Protein AF-A0A818NAP5-F1 (afdb_monomer_lite)

Radius of gyration: 14.8 Å; chains: 1; bounding box: 35×30×41 Å

Secondary structure (DSSP, 8-state):
--GGGG--TTS--PBTTB--HHHHHHHHHHHHHHHHH---HHHHHHHHHHHHHHHHHHHTTB-TTS-B--TT-SSS-SSTTSSPBPTTSSBPPP-HHHHHHHHHHHHHHHT-HHHHHHHHHHHHHHHTT-

Sequence (130 aa):
QNGLSLQEPSGFNPEKGGYDSSYNAYGLYQACNYLVVCPDSSLQQQLTNMLSKSFVWQLTRMNSDGSANLTGNTRVTAIPGTGEVARSGYDKNYDYKATIYAFELGSVLLQSETLHNEARLVASYVGYIH

pLDDT: mean 86.51, std 12.49, range [41.28, 98.38]

Foldseek 3Di:
DDQLVQQDPQLQRDDPPFDALLVLLLVLLVLLVCLVVPPDPVVNVSSLVSSVSSVVNSVVQADPQLDGNQVGHQAAHPDWPRHNADPVRGGDHRDLVSNLSSLVSNCVSNVNPPSVVSSVSNVVNVVVVD

Structure (mmCIF, N/CA/C/O backbone):
data_AF-A0A818NAP5-F1
#
_entry.id   AF-A0A818NAP5-F1
#
loop_
_atom_site.group_PDB
_atom_site.id
_atom_site.type_symbol
_atom_site.label_atom_id
_atom_site.label_alt_id
_atom_site.label_comp_id
_atom_site.label_asym_id
_atom_site.label_entity_id
_atom_site.label_seq_id
_atom_site.pdbx_PDB_ins_code
_atom_site.Cartn_x
_atom_site.Cartn_y
_atom_site.Cartn_z
_atom_site.occupancy
_atom_site.B_iso_or_equiv
_atom_site.auth_seq_id
_atom_site.auth_comp_id
_atom_site.auth_asym_id
_atom_site.auth_atom_id
_atom_site.pdbx_PDB_model_num
ATOM 1 N N . GLN A 1 1 ? 11.181 -1.041 20.284 1.00 47.47 1 GLN A N 1
ATOM 2 C CA . GLN A 1 1 ? 10.762 0.230 19.654 1.00 47.47 1 GLN A CA 1
ATOM 3 C C . GLN A 1 1 ? 9.412 -0.009 18.995 1.00 47.47 1 GLN A C 1
ATOM 5 O O . GLN A 1 1 ? 9.240 -1.073 18.415 1.00 47.47 1 GLN A O 1
ATOM 10 N N . ASN A 1 2 ? 8.452 0.905 19.153 1.00 62.41 2 ASN A N 1
ATOM 11 C CA . ASN A 1 2 ? 7.124 0.777 18.550 1.00 62.41 2 ASN A CA 1
ATOM 12 C C . ASN A 1 2 ? 7.231 1.092 17.048 1.00 62.41 2 ASN A C 1
ATOM 14 O O . ASN A 1 2 ? 7.631 2.194 16.691 1.00 62.41 2 ASN A O 1
ATOM 18 N N . GLY A 1 3 ? 6.910 0.141 16.167 1.00 62.12 3 GLY A N 1
ATOM 19 C CA . GLY A 1 3 ? 6.968 0.363 14.715 1.00 62.12 3 GLY A CA 1
ATOM 20 C C . GLY A 1 3 ? 6.042 1.491 14.245 1.00 62.12 3 GLY A C 1
ATOM 21 O O . GLY A 1 3 ? 6.374 2.204 13.306 1.00 62.12 3 GLY A O 1
ATOM 22 N N . LEU A 1 4 ? 4.935 1.728 14.961 1.00 68.75 4 LEU A N 1
ATOM 23 C CA . LEU A 1 4 ? 3.971 2.788 14.650 1.00 68.75 4 LEU A CA 1
ATOM 24 C C . LEU A 1 4 ? 4.538 4.195 14.864 1.00 68.75 4 LEU A C 1
ATOM 26 O O . LEU A 1 4 ? 4.150 5.125 14.165 1.00 68.75 4 LEU A O 1
ATOM 30 N N . SER A 1 5 ? 5.471 4.366 15.806 1.00 72.69 5 SER A N 1
ATOM 31 C CA . SER A 1 5 ? 6.085 5.675 16.065 1.00 72.69 5 SER A CA 1
ATOM 32 C C . SER A 1 5 ? 7.150 6.056 15.035 1.00 72.69 5 SER A C 1
ATOM 34 O O . SER A 1 5 ? 7.743 7.122 15.156 1.00 72.69 5 SER A O 1
ATOM 36 N N . LEU A 1 6 ? 7.436 5.176 14.071 1.00 77.81 6 LEU A N 1
ATOM 3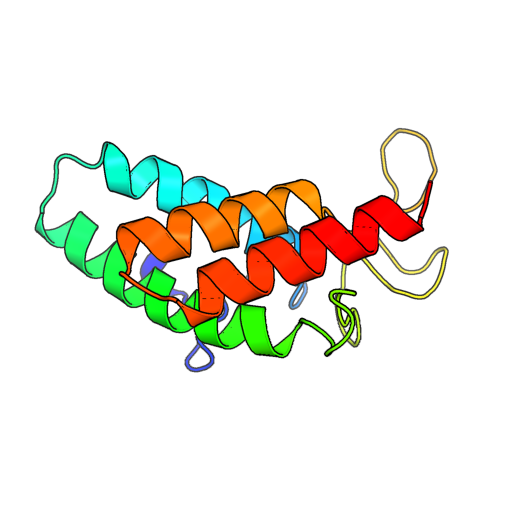7 C CA . LEU A 1 6 ? 8.438 5.394 13.031 1.00 77.81 6 LEU A CA 1
ATOM 38 C C . LEU A 1 6 ? 7.819 5.799 11.686 1.00 77.81 6 LEU A C 1
ATOM 40 O O . LEU A 1 6 ? 8.579 6.077 10.767 1.00 77.81 6 LEU A O 1
ATOM 44 N N . GLN A 1 7 ? 6.485 5.853 11.558 1.00 80.31 7 GLN A N 1
ATOM 45 C CA . GLN A 1 7 ? 5.830 6.298 10.324 1.00 80.31 7 GLN A CA 1
ATOM 46 C C . GLN A 1 7 ? 6.238 7.739 9.988 1.00 80.31 7 GLN A C 1
ATOM 48 O O . GLN A 1 7 ? 6.151 8.640 10.826 1.00 80.31 7 GLN A O 1
ATOM 53 N N . GLU A 1 8 ? 6.657 7.963 8.746 1.00 80.25 8 GLU A N 1
ATOM 54 C CA . GLU A 1 8 ? 7.018 9.291 8.265 1.00 80.25 8 GLU A CA 1
ATOM 55 C C . GLU A 1 8 ? 5.780 10.189 8.093 1.00 80.25 8 GLU A C 1
ATOM 57 O O . GLU A 1 8 ? 4.667 9.693 7.890 1.00 80.25 8 GLU A O 1
ATOM 62 N N . PRO A 1 9 ? 5.941 11.529 8.089 1.00 77.06 9 PRO A N 1
ATOM 63 C CA . PRO A 1 9 ? 4.833 12.455 7.836 1.00 77.06 9 PRO A CA 1
ATOM 64 C C . PRO A 1 9 ? 4.103 12.211 6.508 1.00 77.06 9 PRO A C 1
ATOM 66 O O . PRO A 1 9 ? 2.922 12.526 6.389 1.00 77.06 9 PRO A O 1
ATOM 69 N N . SER A 1 10 ? 4.799 11.631 5.526 1.00 72.88 10 SER A N 1
ATOM 70 C CA . SER A 1 10 ? 4.258 11.232 4.224 1.00 72.88 10 SER A CA 1
ATOM 71 C C . SER A 1 10 ? 3.265 10.065 4.304 1.00 72.88 10 SER A C 1
ATOM 73 O O . SER A 1 10 ? 2.561 9.813 3.333 1.00 72.88 10 SER A O 1
ATOM 75 N N . GLY A 1 11 ? 3.211 9.351 5.434 1.00 71.56 11 GLY A N 1
ATOM 76 C CA . GLY A 1 11 ? 2.453 8.114 5.610 1.00 71.56 11 GLY A CA 1
ATOM 77 C C . GLY A 1 11 ? 3.257 6.850 5.305 1.00 71.56 11 GLY A C 1
ATOM 78 O O . GLY A 1 11 ? 2.806 5.760 5.641 1.00 71.56 11 GLY A O 1
ATOM 79 N N . PHE A 1 12 ? 4.453 6.973 4.727 1.00 76.12 12 PHE A N 1
ATOM 80 C CA . PHE A 1 12 ? 5.341 5.839 4.487 1.00 76.12 12 PHE A CA 1
ATOM 81 C C . PHE A 1 12 ? 5.833 5.222 5.806 1.00 76.12 12 PHE A C 1
ATOM 83 O O . PHE A 1 12 ? 6.211 5.941 6.733 1.00 76.12 12 PHE A O 1
ATOM 90 N N . ASN A 1 13 ? 5.847 3.889 5.884 1.00 75.44 13 ASN A N 1
ATOM 91 C CA . ASN A 1 13 ? 6.454 3.164 6.998 1.00 75.44 13 ASN A CA 1
ATOM 92 C C . ASN A 1 13 ? 7.894 2.789 6.618 1.00 75.44 13 ASN A C 1
ATOM 94 O O . ASN A 1 13 ? 8.082 1.892 5.794 1.00 75.44 13 ASN A O 1
ATOM 98 N N . PRO A 1 14 ? 8.913 3.457 7.183 1.00 64.69 14 PRO A N 1
ATOM 99 C CA . PRO A 1 14 ? 10.281 3.297 6.728 1.00 64.69 14 PRO A CA 1
ATOM 100 C C . PRO A 1 14 ? 10.829 1.894 6.979 1.00 64.69 14 PRO A C 1
ATOM 102 O O . PRO A 1 14 ? 10.843 1.393 8.104 1.00 64.69 14 PRO A O 1
ATOM 105 N N . GLU A 1 15 ? 11.372 1.296 5.919 1.00 59.38 15 GLU A N 1
ATOM 106 C CA . GLU A 1 15 ? 12.275 0.155 6.003 1.00 59.38 15 GLU A CA 1
ATOM 107 C C . GLU A 1 15 ? 13.732 0.617 5.845 1.00 59.38 15 GLU A C 1
ATOM 109 O O . GLU A 1 15 ? 14.040 1.636 5.228 1.00 59.38 15 GLU A O 1
ATOM 114 N N . LYS A 1 16 ? 14.675 -0.131 6.431 1.00 58.03 16 LYS A N 1
ATOM 115 C CA . LYS A 1 16 ? 16.108 0.180 6.321 1.00 58.03 16 LYS A CA 1
ATOM 116 C C . LYS A 1 16 ? 16.536 0.242 4.849 1.00 58.03 16 LYS A C 1
ATOM 118 O O . LYS A 1 16 ? 16.402 -0.755 4.138 1.00 58.03 16 LYS A O 1
ATOM 123 N N . GLY A 1 17 ? 17.152 1.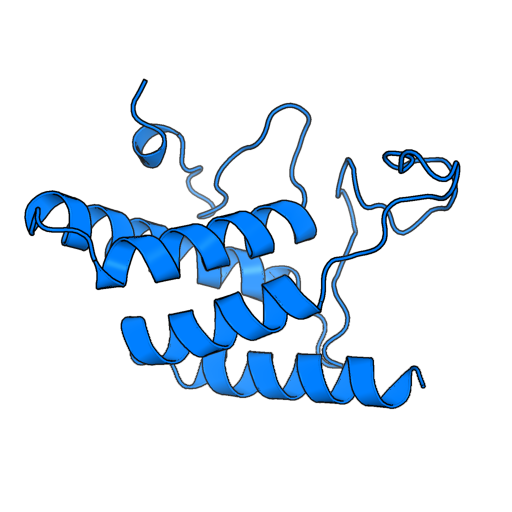356 4.451 1.00 58.75 17 GLY A N 1
ATOM 124 C CA . GLY A 1 17 ? 17.821 1.493 3.153 1.00 58.75 17 GLY A CA 1
ATOM 125 C C . GLY A 1 17 ? 17.037 2.237 2.069 1.00 58.75 17 GLY A C 1
ATOM 126 O O . GLY A 1 17 ? 17.409 2.121 0.909 1.00 58.75 17 GLY A O 1
ATOM 127 N N . GLY A 1 18 ? 15.992 2.993 2.419 1.00 63.97 18 GLY A N 1
ATOM 128 C CA . GLY A 1 18 ? 15.208 3.814 1.486 1.00 63.97 18 GLY A CA 1
ATOM 129 C C . GLY A 1 18 ? 13.763 3.339 1.367 1.00 63.97 18 GLY A C 1
ATOM 130 O O . GLY A 1 18 ? 13.355 2.413 2.067 1.00 63.97 18 GLY A O 1
ATOM 131 N N . TYR A 1 19 ? 12.974 3.995 0.516 1.00 70.75 19 TYR A N 1
ATOM 132 C CA . TYR A 1 19 ? 11.593 3.580 0.301 1.00 70.75 19 TYR A CA 1
ATOM 133 C C . TYR A 1 19 ? 11.509 2.447 -0.717 1.00 70.75 19 TYR A C 1
ATOM 135 O O . TYR A 1 19 ? 12.300 2.382 -1.653 1.00 70.75 19 TYR A O 1
ATOM 143 N N . ASP A 1 20 ? 10.547 1.548 -0.528 1.00 82.44 20 ASP A N 1
ATOM 144 C CA . ASP A 1 20 ? 10.229 0.505 -1.494 1.00 82.44 20 ASP A CA 1
ATOM 145 C C . ASP A 1 20 ? 8.724 0.232 -1.472 1.00 82.44 20 ASP A C 1
ATOM 147 O O . ASP A 1 20 ? 8.169 -0.272 -0.492 1.00 82.44 20 ASP A O 1
ATOM 151 N N . SER A 1 21 ? 8.047 0.611 -2.555 1.00 85.88 21 SER A N 1
ATOM 152 C CA . SER A 1 21 ? 6.593 0.491 -2.661 1.00 85.88 21 SER A CA 1
ATOM 153 C C . SER A 1 21 ? 6.101 -0.960 -2.707 1.00 85.88 21 SER A C 1
ATOM 155 O O . SER A 1 21 ? 4.927 -1.193 -2.418 1.00 85.88 21 SER A O 1
ATOM 157 N N . SER A 1 22 ? 6.958 -1.934 -3.041 1.00 87.62 22 SER A N 1
ATOM 158 C CA . SER A 1 22 ? 6.602 -3.358 -3.028 1.00 87.62 22 SER A CA 1
ATOM 159 C C . SER A 1 22 ? 6.602 -3.897 -1.602 1.00 87.62 22 SER A C 1
ATOM 161 O O . SER A 1 22 ? 5.658 -4.564 -1.182 1.00 87.62 22 SER A O 1
ATOM 163 N N . TYR A 1 23 ? 7.647 -3.585 -0.834 1.00 86.69 23 TYR A N 1
ATOM 164 C CA . TYR A 1 23 ? 7.723 -3.984 0.572 1.00 86.69 23 TYR A CA 1
ATOM 165 C C . TYR A 1 23 ? 6.677 -3.263 1.421 1.00 86.69 23 TYR A C 1
ATOM 167 O O . TYR A 1 23 ? 6.050 -3.891 2.273 1.00 86.69 23 TYR A O 1
ATOM 175 N N . ASN A 1 24 ? 6.413 -1.980 1.145 1.00 89.94 24 ASN A N 1
ATOM 176 C CA . ASN A 1 24 ? 5.338 -1.261 1.822 1.00 89.94 24 ASN A CA 1
ATOM 177 C 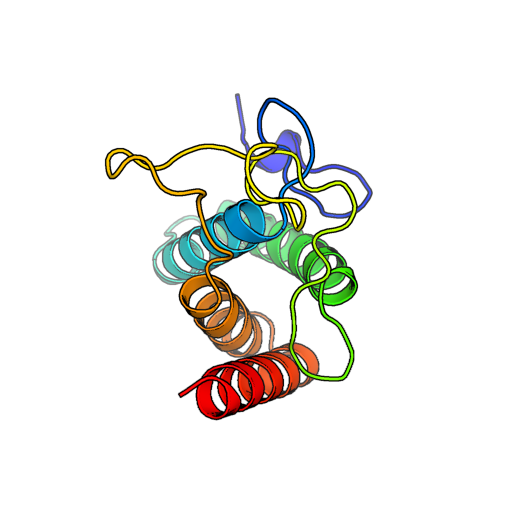C . ASN A 1 24 ? 3.978 -1.929 1.574 1.00 89.94 24 ASN A C 1
ATOM 179 O O . ASN A 1 24 ? 3.259 -2.185 2.532 1.00 89.94 24 ASN A O 1
ATOM 183 N N . ALA A 1 25 ? 3.648 -2.290 0.327 1.00 91.88 25 ALA A N 1
ATOM 184 C CA . ALA A 1 25 ? 2.411 -3.009 0.019 1.00 91.88 25 ALA A CA 1
ATOM 185 C C . ALA A 1 25 ? 2.291 -4.331 0.795 1.00 91.88 25 ALA A C 1
ATOM 187 O O . ALA A 1 25 ? 1.248 -4.612 1.386 1.00 91.88 25 ALA A O 1
ATOM 188 N N . TYR A 1 26 ? 3.376 -5.107 0.873 1.00 92.00 26 TYR A N 1
ATOM 189 C CA . TYR A 1 26 ? 3.415 -6.320 1.690 1.00 92.00 26 TYR A CA 1
ATOM 190 C C . TYR A 1 26 ? 3.198 -6.027 3.184 1.00 92.00 26 TYR A C 1
ATOM 192 O O . TYR A 1 26 ? 2.394 -6.690 3.841 1.00 92.00 26 TYR A O 1
ATOM 200 N N . GLY A 1 27 ? 3.856 -5.000 3.727 1.00 91.94 27 GLY A N 1
ATOM 201 C CA . GLY A 1 27 ? 3.659 -4.553 5.106 1.00 91.94 27 GLY A CA 1
ATOM 202 C C . GLY A 1 27 ? 2.215 -4.132 5.394 1.00 91.94 27 GLY A C 1
ATOM 203 O O . GLY A 1 27 ? 1.664 -4.505 6.430 1.00 91.94 27 GLY A O 1
ATOM 204 N N . LEU A 1 28 ? 1.574 -3.425 4.459 1.00 95.00 28 LEU A N 1
ATOM 205 C CA . LEU A 1 28 ? 0.168 -3.029 4.559 1.00 95.00 28 LEU A CA 1
ATOM 206 C C . LEU A 1 28 ? -0.769 -4.229 4.535 1.00 95.00 28 LEU A C 1
ATOM 208 O O . LEU A 1 28 ? -1.655 -4.314 5.382 1.00 95.00 28 LEU A O 1
ATOM 212 N N . TYR A 1 29 ? -0.534 -5.190 3.643 1.00 96.56 29 TYR A N 1
ATOM 213 C CA . TYR A 1 29 ? -1.284 -6.442 3.625 1.00 96.56 29 TYR A CA 1
ATOM 214 C C . TYR A 1 29 ? -1.213 -7.162 4.983 1.00 96.56 29 TYR A C 1
ATOM 216 O O . TYR A 1 29 ? -2.241 -7.554 5.544 1.00 96.56 29 TYR A O 1
ATOM 224 N N . GLN A 1 30 ? -0.021 -7.279 5.571 1.00 95.38 30 GLN A N 1
ATOM 225 C CA . GLN A 1 30 ? 0.149 -7.904 6.886 1.00 95.38 30 GLN A CA 1
ATOM 226 C C . GLN A 1 30 ? -0.523 -7.096 8.010 1.00 95.38 30 GLN A C 1
ATOM 228 O O . GLN A 1 30 ? -1.159 -7.678 8.890 1.00 95.38 30 GLN A O 1
ATOM 233 N N . ALA A 1 31 ? -0.428 -5.764 7.976 1.00 94.19 31 ALA A N 1
ATOM 234 C CA . ALA A 1 31 ? -1.061 -4.889 8.959 1.00 94.19 31 ALA A CA 1
ATOM 235 C C . ALA A 1 31 ? -2.598 -4.942 8.892 1.00 94.19 31 ALA A C 1
ATOM 237 O O . ALA A 1 31 ? -3.243 -4.994 9.939 1.00 94.19 31 ALA A O 1
ATOM 238 N N . CYS A 1 32 ? -3.185 -5.004 7.692 1.00 96.75 32 CYS A N 1
ATOM 239 C CA . CYS A 1 32 ? -4.620 -5.221 7.501 1.00 96.75 32 CYS A CA 1
ATOM 240 C C . CYS A 1 32 ? -5.080 -6.550 8.111 1.00 96.75 32 CYS A C 1
ATOM 242 O O . CYS A 1 32 ? -6.054 -6.572 8.860 1.00 96.75 32 CYS A O 1
ATOM 244 N N . ASN A 1 33 ? -4.357 -7.646 7.857 1.00 96.25 33 ASN A N 1
ATOM 245 C CA . ASN A 1 33 ? -4.671 -8.942 8.468 1.00 96.25 33 ASN A CA 1
ATOM 246 C C . ASN A 1 33 ? -4.590 -8.894 9.998 1.00 96.25 33 ASN A C 1
ATOM 248 O O . ASN A 1 33 ? -5.452 -9.442 10.683 1.00 96.25 33 ASN A O 1
ATOM 252 N N . TYR A 1 34 ? -3.573 -8.224 10.544 1.00 95.69 34 TYR A N 1
ATOM 253 C CA . TYR A 1 34 ? -3.438 -8.090 11.990 1.00 95.69 34 TYR A CA 1
ATOM 254 C C . TYR A 1 34 ? -4.566 -7.253 12.603 1.00 95.69 34 TYR A C 1
ATOM 256 O O . TYR A 1 34 ? -5.072 -7.614 13.663 1.00 95.69 34 TYR A O 1
ATOM 264 N N . LEU A 1 35 ? -5.004 -6.180 11.934 1.00 95.31 35 LEU A N 1
ATOM 265 C CA . LEU A 1 35 ? -6.093 -5.327 12.416 1.00 95.31 35 LEU A CA 1
ATOM 266 C C . LEU A 1 35 ? -7.383 -6.125 12.667 1.00 95.31 35 LEU A C 1
ATOM 268 O O . LEU A 1 35 ? -8.031 -5.905 13.686 1.00 95.31 35 LEU A O 1
ATOM 272 N N . VAL A 1 36 ? -7.706 -7.092 11.800 1.00 94.81 36 VAL A N 1
ATOM 273 C CA . VAL A 1 36 ? -8.900 -7.954 11.922 1.00 94.81 36 VAL A CA 1
ATOM 274 C C . VAL A 1 36 ? -8.915 -8.761 13.224 1.00 94.81 36 VAL A C 1
ATOM 276 O O . VAL A 1 36 ? -9.980 -9.006 13.786 1.00 94.81 36 VAL A O 1
ATOM 279 N N . VAL A 1 37 ? -7.747 -9.184 13.710 1.00 95.62 37 VAL A N 1
ATOM 280 C CA . VAL A 1 37 ? -7.617 -10.074 14.878 1.00 95.62 37 VAL A CA 1
ATOM 281 C C . VAL A 1 37 ? -7.059 -9.372 16.117 1.00 95.62 37 VAL A C 1
ATOM 283 O O . VAL A 1 37 ? -6.859 -10.010 17.150 1.00 95.62 37 VAL A O 1
ATOM 286 N N . CYS A 1 38 ? -6.774 -8.071 16.031 1.00 93.31 38 CYS A N 1
ATOM 287 C CA . CYS A 1 38 ? -6.147 -7.316 17.109 1.00 93.31 38 CYS A CA 1
ATOM 288 C C . CYS A 1 38 ? -7.121 -7.172 18.295 1.00 93.31 38 CYS A C 1
ATOM 290 O O . CYS A 1 38 ? -8.190 -6.597 18.114 1.00 93.31 38 CYS A O 1
ATOM 292 N N . PRO A 1 39 ? -6.789 -7.650 19.509 1.00 93.44 39 PRO A N 1
ATOM 293 C CA . PRO A 1 39 ? -7.721 -7.624 20.642 1.00 93.44 39 PRO A CA 1
ATOM 294 C C . PRO A 1 39 ? -7.748 -6.281 21.393 1.00 93.44 39 PRO A C 1
ATOM 296 O O . PRO A 1 39 ? -8.623 -6.062 22.227 1.00 93.44 39 PRO A O 1
ATOM 299 N N . ASP A 1 40 ? -6.783 -5.395 21.135 1.00 95.25 40 ASP A N 1
ATOM 300 C CA . ASP A 1 40 ? -6.628 -4.109 21.819 1.00 95.25 40 ASP A CA 1
ATOM 301 C C . ASP A 1 40 ? -7.228 -2.982 20.966 1.00 95.25 40 ASP A C 1
ATOM 303 O O . ASP A 1 40 ? -6.703 -2.646 19.904 1.00 95.25 40 ASP A O 1
ATOM 307 N N . SER A 1 41 ? -8.316 -2.373 21.442 1.00 93.06 41 SER A N 1
ATOM 308 C CA . SER A 1 41 ? -9.034 -1.311 20.725 1.00 93.06 41 SER A CA 1
ATOM 309 C C . SER A 1 41 ? -8.217 -0.025 20.545 1.00 93.06 41 SER A C 1
ATOM 311 O O . SER A 1 41 ? -8.358 0.659 19.530 1.00 93.06 41 SER A O 1
ATOM 313 N N . SER A 1 42 ? -7.319 0.298 21.480 1.00 93.06 42 SER A N 1
ATOM 314 C CA . SER A 1 42 ? -6.401 1.433 21.337 1.00 93.06 42 SER A CA 1
ATOM 315 C C . SER A 1 42 ? -5.395 1.164 20.223 1.00 93.06 42 SER A C 1
ATOM 317 O O . SER A 1 42 ? -5.129 2.033 19.386 1.00 93.06 42 SER A O 1
ATOM 319 N N . LEU A 1 43 ? -4.866 -0.060 20.166 1.00 91.69 43 LEU A N 1
ATOM 320 C CA . LEU A 1 43 ? -3.958 -0.469 19.102 1.00 91.69 43 LEU A CA 1
ATOM 321 C C . LEU A 1 43 ? -4.671 -0.554 17.744 1.00 91.69 43 LEU A C 1
ATOM 323 O O . LEU A 1 43 ? -4.100 -0.118 16.746 1.00 91.69 43 LEU A O 1
ATOM 327 N N . GLN A 1 44 ? -5.922 -1.025 17.695 1.00 93.75 44 GLN A N 1
ATOM 328 C CA . GLN A 1 44 ? -6.742 -1.008 16.478 1.00 93.75 44 GLN A CA 1
ATOM 329 C C . GLN A 1 44 ? -6.894 0.411 15.919 1.00 93.75 44 GLN A C 1
ATOM 331 O O . GLN A 1 44 ? -6.696 0.6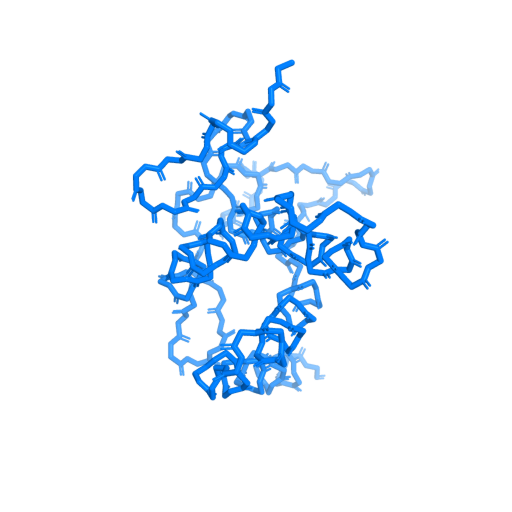27 14.722 1.00 93.75 44 GLN A O 1
ATOM 336 N N . GLN A 1 45 ? -7.192 1.398 16.771 1.00 93.50 45 GLN A N 1
ATOM 337 C CA . GLN A 1 45 ? -7.324 2.788 16.331 1.00 93.50 45 GLN A CA 1
ATOM 338 C C . GLN A 1 45 ? -5.996 3.343 15.799 1.00 93.50 45 GLN A C 1
ATOM 340 O O . GLN A 1 45 ? -5.970 4.030 14.775 1.00 93.50 45 GLN A O 1
ATOM 345 N N . GLN A 1 46 ? -4.881 3.032 16.466 1.00 92.38 46 GLN A N 1
ATOM 346 C CA . GLN A 1 46 ? -3.551 3.439 16.007 1.00 92.38 46 GLN A CA 1
ATOM 347 C C . GLN A 1 46 ? -3.196 2.806 14.654 1.00 92.38 46 GLN A C 1
ATOM 349 O O . GLN A 1 46 ? -2.719 3.507 13.761 1.00 92.38 46 GLN A O 1
ATOM 354 N N . LEU A 1 47 ? -3.475 1.512 14.477 1.00 92.88 47 LEU A N 1
ATOM 355 C CA . LEU A 1 47 ? -3.279 0.799 13.213 1.00 92.88 47 LEU A CA 1
ATOM 356 C C . LEU A 1 47 ? -4.151 1.373 12.101 1.00 92.88 47 LEU A C 1
ATOM 358 O O . LEU A 1 47 ? -3.647 1.616 11.012 1.00 92.88 47 LEU A O 1
ATOM 362 N N . THR A 1 48 ? -5.422 1.651 12.383 1.00 94.38 48 THR A N 1
ATOM 363 C CA . THR A 1 48 ? -6.353 2.260 11.423 1.00 94.38 48 THR A CA 1
ATOM 364 C C . THR A 1 48 ? -5.825 3.612 10.943 1.00 94.38 48 THR A C 1
ATOM 366 O O . THR A 1 48 ? -5.735 3.855 9.743 1.00 94.38 48 THR A O 1
ATOM 369 N N . ASN A 1 49 ? -5.374 4.468 11.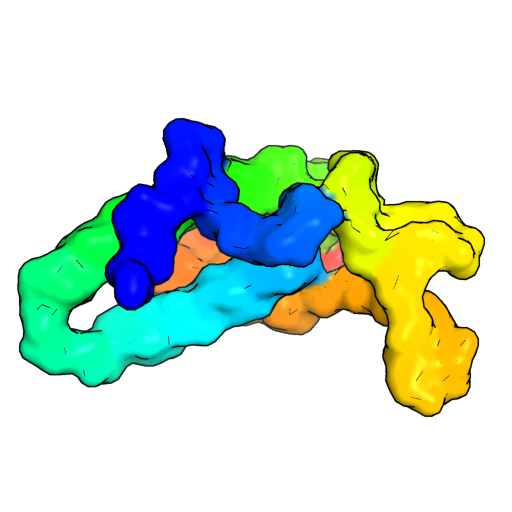865 1.00 9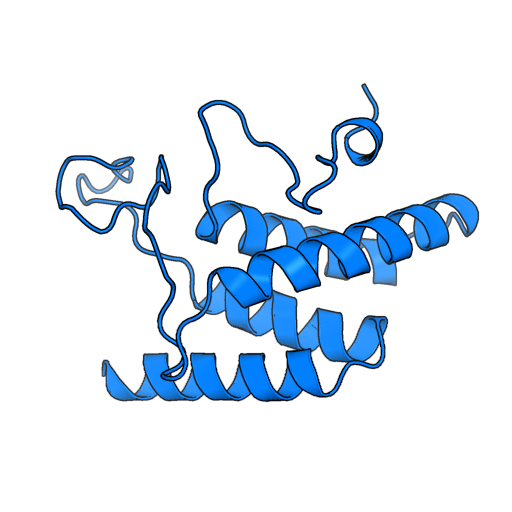3.06 49 ASN A N 1
ATOM 370 C CA . ASN A 1 49 ? -4.803 5.772 11.521 1.00 93.06 49 ASN A CA 1
ATOM 371 C C . ASN A 1 49 ? -3.513 5.648 10.691 1.00 93.06 49 ASN A C 1
ATOM 373 O O . ASN A 1 49 ? -3.306 6.419 9.751 1.00 93.06 49 ASN A O 1
ATOM 377 N N . MET A 1 50 ? -2.646 4.692 11.037 1.00 93.69 50 MET A N 1
ATOM 378 C CA . MET A 1 50 ? -1.417 4.407 10.294 1.00 93.69 50 MET A CA 1
ATOM 379 C C . MET A 1 50 ? -1.733 3.905 8.879 1.00 93.69 50 MET A C 1
ATOM 381 O O . MET A 1 50 ? -1.163 4.421 7.913 1.00 93.69 50 MET A O 1
ATOM 385 N N . LEU A 1 51 ? -2.668 2.960 8.744 1.00 94.88 51 LEU A N 1
ATOM 386 C CA . LEU A 1 51 ? -3.093 2.390 7.466 1.00 94.88 51 LEU A CA 1
ATOM 387 C C . LEU A 1 51 ? -3.673 3.466 6.550 1.00 94.88 51 LEU A C 1
ATOM 389 O O . LEU A 1 51 ? -3.235 3.565 5.409 1.00 94.88 51 LEU A O 1
ATOM 393 N N . SER A 1 52 ? -4.568 4.326 7.047 1.00 94.88 52 SER A N 1
ATOM 394 C CA . SER A 1 52 ? -5.158 5.408 6.244 1.00 94.88 52 SER A CA 1
ATOM 395 C C . SER A 1 52 ? -4.097 6.303 5.602 1.00 94.88 52 SER A C 1
ATOM 397 O O . SER A 1 52 ? -4.170 6.601 4.413 1.00 94.88 52 SER A O 1
ATOM 399 N N . LYS A 1 53 ? -3.064 6.692 6.358 1.00 93.94 53 LYS A N 1
ATOM 400 C CA . LYS A 1 53 ? -1.956 7.500 5.822 1.00 93.94 53 LYS A CA 1
ATOM 401 C C . LYS A 1 53 ? -1.082 6.710 4.850 1.00 93.94 53 LYS A C 1
ATOM 403 O O . LYS A 1 53 ? -0.693 7.227 3.807 1.00 93.94 53 LYS A O 1
ATOM 408 N N . SER A 1 54 ? -0.788 5.456 5.178 1.00 93.88 54 SER A N 1
ATOM 409 C CA . SER A 1 54 ? 0.094 4.623 4.359 1.00 93.88 54 SER A CA 1
ATOM 410 C C . SER A 1 54 ? -0.530 4.253 3.020 1.00 93.88 54 SER A C 1
ATOM 412 O O . SER A 1 54 ? 0.174 4.187 2.017 1.00 93.88 54 SER A O 1
ATOM 414 N N . PHE A 1 55 ? -1.846 4.043 2.981 1.00 96.94 55 PHE A N 1
ATOM 415 C CA . PHE A 1 55 ? -2.570 3.793 1.741 1.00 96.94 55 PHE A CA 1
ATOM 416 C C . PHE A 1 55 ? -2.624 5.029 0.847 1.00 96.94 55 PHE A C 1
ATOM 418 O O . PHE A 1 55 ? -2.429 4.893 -0.356 1.00 96.94 55 PHE A O 1
ATOM 425 N N . VAL A 1 56 ? -2.795 6.230 1.415 1.00 95.38 56 VAL A N 1
ATOM 426 C CA . VAL A 1 56 ? -2.667 7.483 0.649 1.00 95.38 56 VAL A CA 1
ATOM 427 C C . VAL A 1 56 ? -1.293 7.565 -0.010 1.00 95.38 56 VAL A C 1
ATOM 429 O O . VAL A 1 56 ? -1.210 7.832 -1.205 1.00 95.38 56 VAL A O 1
ATOM 432 N N . TRP A 1 57 ? -0.221 7.269 0.730 1.00 93.69 57 TRP A N 1
ATOM 433 C CA . TRP A 1 57 ? 1.120 7.219 0.150 1.00 93.69 57 TRP A CA 1
ATOM 434 C C . TRP A 1 57 ? 1.245 6.140 -0.932 1.00 93.69 57 TRP A C 1
ATOM 436 O O . TRP A 1 57 ? 1.729 6.428 -2.025 1.00 93.69 57 TRP A O 1
ATOM 446 N N . GLN A 1 58 ? 0.779 4.917 -0.664 1.00 95.56 58 GLN A N 1
ATOM 447 C CA . GLN A 1 58 ? 0.881 3.795 -1.601 1.00 95.56 58 GLN A CA 1
ATOM 448 C C . GLN A 1 58 ? 0.160 4.087 -2.922 1.00 95.56 58 GLN A C 1
ATOM 450 O O . GLN A 1 58 ? 0.681 3.743 -3.978 1.00 95.56 58 GLN A O 1
ATOM 455 N N . LEU A 1 59 ? -0.986 4.773 -2.885 1.00 96.38 59 LEU A N 1
ATOM 456 C CA . LEU A 1 59 ? -1.714 5.190 -4.086 1.00 96.38 59 LEU A CA 1
ATOM 457 C C . LEU A 1 59 ? -0.882 6.120 -4.979 1.00 96.38 59 LEU A C 1
ATOM 459 O O . LEU A 1 59 ? -0.929 5.998 -6.196 1.00 96.38 59 LEU A O 1
ATOM 463 N N . THR A 1 60 ? -0.036 6.986 -4.407 1.00 94.75 60 THR A N 1
ATOM 464 C CA . THR A 1 60 ? 0.880 7.832 -5.207 1.00 94.75 60 THR A CA 1
ATOM 465 C C . THR A 1 60 ? 1.949 7.032 -5.955 1.00 94.75 60 THR A C 1
ATOM 467 O O . THR A 1 60 ? 2.650 7.569 -6.814 1.00 94.75 60 THR A O 1
ATOM 470 N N . ARG A 1 61 ? 2.110 5.751 -5.606 1.00 94.56 61 ARG A N 1
ATOM 471 C CA . ARG A 1 61 ? 3.061 4.823 -6.219 1.00 94.56 61 ARG A CA 1
ATOM 472 C C . ARG A 1 61 ? 2.416 3.944 -7.283 1.00 94.56 61 ARG A C 1
ATOM 474 O O . ARG A 1 61 ? 3.102 3.068 -7.801 1.00 94.56 61 ARG A O 1
ATOM 481 N N . MET A 1 62 ? 1.157 4.192 -7.624 1.00 95.81 62 MET A N 1
ATOM 482 C CA . MET A 1 62 ? 0.461 3.527 -8.715 1.00 95.81 62 MET A CA 1
ATOM 483 C C . MET A 1 62 ? 0.282 4.486 -9.889 1.00 95.81 62 MET A C 1
ATOM 485 O O . MET A 1 62 ? -0.012 5.669 -9.711 1.00 95.81 62 MET A O 1
ATOM 489 N N . ASN A 1 63 ? 0.501 3.980 -11.097 1.00 95.81 63 ASN A N 1
ATOM 490 C CA . ASN A 1 63 ? 0.203 4.689 -12.332 1.00 95.81 63 ASN A CA 1
ATOM 491 C C . ASN A 1 63 ? -1.266 4.467 -12.715 1.00 95.81 63 ASN A C 1
ATOM 493 O O . ASN A 1 63 ? -1.907 3.516 -12.277 1.00 95.81 63 ASN A O 1
ATOM 497 N N . SER A 1 64 ? -1.790 5.309 -13.606 1.00 95.31 64 SER A N 1
ATOM 498 C CA . SER A 1 64 ? -3.191 5.250 -14.046 1.00 95.31 64 SER A CA 1
ATOM 499 C C . SER A 1 64 ? -3.573 3.987 -14.829 1.00 95.31 64 SER A C 1
ATOM 501 O O . SER A 1 64 ? -4.746 3.792 -15.127 1.00 95.31 64 SER A O 1
ATOM 503 N N . ASP A 1 65 ? -2.599 3.169 -15.227 1.00 94.06 65 ASP A N 1
ATOM 504 C CA . ASP A 1 65 ? -2.810 1.883 -15.896 1.00 94.06 65 ASP A CA 1
ATOM 505 C C . ASP A 1 65 ? -2.766 0.688 -14.930 1.00 94.06 65 ASP A C 1
ATOM 507 O O . ASP A 1 65 ? -2.941 -0.443 -15.371 1.00 94.06 65 ASP A O 1
ATOM 511 N N . GLY A 1 66 ? -2.543 0.922 -13.630 1.00 93.50 66 GLY A N 1
ATOM 512 C CA . GLY A 1 66 ? -2.403 -0.117 -12.607 1.00 93.50 66 GLY A CA 1
ATOM 513 C C . GLY A 1 66 ? -0.980 -0.656 -12.437 1.00 93.50 66 GLY A C 1
ATOM 514 O O . GLY A 1 66 ? -0.749 -1.504 -11.572 1.00 93.50 66 GLY A O 1
ATOM 515 N N . SER A 1 67 ? -0.008 -0.165 -13.213 1.00 94.31 67 SER A N 1
ATOM 516 C CA . SER A 1 67 ? 1.407 -0.483 -13.009 1.00 94.31 67 SER A CA 1
ATOM 517 C C . SER A 1 67 ? 1.989 0.280 -11.817 1.00 94.31 67 SER A C 1
ATOM 519 O O . SER A 1 67 ? 1.575 1.395 -11.495 1.00 94.31 67 SER A O 1
ATOM 521 N N . ALA A 1 68 ? 2.977 -0.305 -11.142 1.00 92.44 68 ALA A N 1
ATOM 522 C CA . ALA A 1 68 ? 3.654 0.360 -10.035 1.00 92.44 68 ALA A CA 1
ATOM 523 C C . ALA A 1 68 ? 4.721 1.346 -10.538 1.00 92.44 68 ALA A C 1
ATOM 525 O O . ALA A 1 68 ? 5.586 1.006 -11.346 1.00 92.44 68 ALA A O 1
ATOM 526 N N . ASN A 1 69 ? 4.727 2.556 -9.983 1.00 90.88 69 ASN A N 1
ATOM 527 C CA . ASN A 1 69 ? 5.829 3.496 -10.119 1.00 90.88 69 ASN A CA 1
ATOM 528 C C . ASN A 1 69 ? 6.975 3.085 -9.179 1.00 90.88 69 ASN A C 1
ATOM 530 O O . ASN A 1 69 ? 6.891 3.236 -7.953 1.00 90.88 69 ASN A O 1
ATOM 534 N N . LEU A 1 70 ? 8.071 2.597 -9.764 1.00 88.56 70 LEU A N 1
ATOM 535 C CA . LEU A 1 70 ? 9.264 2.131 -9.045 1.00 88.56 70 LEU A CA 1
ATOM 536 C C . LEU A 1 70 ? 10.350 3.209 -8.888 1.00 88.56 70 LEU A C 1
ATOM 538 O O . LEU A 1 70 ? 11.430 2.917 -8.378 1.00 88.56 70 LEU A O 1
ATOM 542 N N . THR A 1 71 ? 10.114 4.451 -9.328 1.00 84.88 71 THR A N 1
ATOM 543 C CA . THR A 1 71 ? 11.119 5.522 -9.253 1.00 84.88 71 THR A CA 1
ATOM 544 C C . THR A 1 71 ? 11.581 5.732 -7.816 1.00 84.88 71 THR A C 1
ATOM 546 O O . THR A 1 71 ? 10.781 6.118 -6.970 1.00 84.88 71 THR A O 1
ATOM 549 N N . GLY A 1 72 ? 12.870 5.495 -7.565 1.00 79.62 72 GLY A N 1
ATOM 550 C CA . GLY A 1 72 ? 13.523 5.642 -6.264 1.00 79.62 72 GLY A CA 1
ATOM 551 C C . GLY A 1 72 ? 13.232 4.539 -5.243 1.00 79.62 72 GLY A C 1
ATOM 552 O O . GLY A 1 72 ? 13.671 4.669 -4.102 1.00 79.62 72 GLY A O 1
ATOM 553 N N . ASN A 1 73 ? 12.580 3.442 -5.655 1.00 83.69 73 ASN A N 1
ATOM 554 C CA . ASN A 1 73 ? 12.647 2.200 -4.891 1.00 83.69 73 ASN A CA 1
ATOM 555 C C . ASN A 1 73 ? 14.105 1.739 -4.777 1.00 83.69 73 ASN A C 1
ATOM 557 O O . ASN A 1 73 ? 14.861 1.851 -5.744 1.00 83.69 73 ASN A O 1
ATOM 561 N N . THR A 1 74 ? 14.498 1.198 -3.623 1.00 77.50 74 THR A N 1
ATOM 562 C CA . THR A 1 74 ? 15.895 0.795 -3.383 1.00 77.50 74 THR A CA 1
ATOM 563 C C . THR A 1 74 ? 16.151 -0.708 -3.451 1.00 77.50 74 THR A C 1
ATOM 565 O O . THR A 1 74 ? 17.310 -1.104 -3.560 1.00 77.50 74 THR A O 1
ATOM 568 N N . ARG A 1 75 ? 15.111 -1.556 -3.422 1.00 74.88 75 ARG A N 1
ATOM 569 C CA . ARG A 1 75 ? 15.256 -3.022 -3.501 1.00 74.88 75 ARG A CA 1
ATOM 570 C C . ARG A 1 75 ? 14.582 -3.612 -4.734 1.00 74.88 75 ARG A C 1
ATOM 572 O O . ARG A 1 75 ? 15.172 -4.459 -5.388 1.00 74.88 75 ARG A O 1
ATOM 579 N N . VAL A 1 76 ? 13.378 -3.169 -5.073 1.00 79.00 76 VAL A N 1
ATOM 580 C CA . VAL A 1 76 ? 12.667 -3.545 -6.300 1.00 79.00 76 VAL A CA 1
ATOM 581 C C . VAL A 1 76 ? 12.746 -2.378 -7.272 1.00 79.00 76 VAL A C 1
ATOM 583 O O . VAL A 1 76 ? 11.945 -1.443 -7.210 1.00 79.00 76 VAL A O 1
ATOM 586 N N . THR A 1 77 ? 13.744 -2.409 -8.150 1.00 78.25 77 THR A N 1
ATOM 587 C CA . THR A 1 77 ? 14.040 -1.309 -9.071 1.00 78.25 77 THR A CA 1
ATOM 588 C C . THR A 1 77 ? 13.497 -1.589 -10.472 1.00 78.25 77 THR A C 1
ATOM 590 O O . THR A 1 77 ? 13.303 -2.733 -10.873 1.00 78.25 77 THR A O 1
ATOM 593 N N . ALA A 1 78 ? 13.268 -0.527 -11.250 1.00 73.00 78 ALA A N 1
ATOM 594 C CA . ALA A 1 78 ? 12.926 -0.646 -12.672 1.00 73.00 78 ALA A CA 1
ATOM 595 C C . ALA A 1 78 ? 14.141 -0.972 -13.566 1.00 73.00 78 ALA A C 1
ATOM 597 O O . ALA A 1 78 ? 13.975 -1.211 -14.759 1.00 73.00 78 ALA A O 1
ATOM 598 N N . ILE A 1 79 ? 15.360 -0.925 -13.016 1.00 70.88 79 ILE A N 1
ATOM 599 C CA . ILE A 1 79 ? 16.609 -1.085 -13.766 1.00 70.88 79 ILE A CA 1
ATOM 600 C C . ILE A 1 79 ? 17.227 -2.437 -13.384 1.00 70.88 79 ILE A C 1
ATOM 602 O O . ILE A 1 79 ? 17.682 -2.578 -12.244 1.00 70.88 79 ILE A O 1
ATOM 606 N N . PRO A 1 80 ? 17.299 -3.407 -14.312 1.00 71.44 80 PRO A N 1
ATOM 607 C CA . PRO A 1 80 ? 17.879 -4.714 -14.029 1.00 71.44 80 PRO A CA 1
ATOM 608 C C . PRO A 1 80 ? 19.286 -4.624 -13.419 1.00 71.44 80 PRO A C 1
ATOM 610 O O . PRO A 1 80 ? 20.098 -3.793 -13.829 1.00 71.44 80 PRO A O 1
ATOM 613 N N . GLY A 1 81 ? 19.572 -5.468 -12.429 1.00 68.50 81 GLY A N 1
ATOM 614 C CA . GLY A 1 81 ? 20.861 -5.554 -11.739 1.00 68.50 81 GLY A CA 1
ATOM 615 C C . GLY A 1 81 ? 21.167 -4.429 -10.745 1.00 68.50 81 GLY A C 1
ATOM 616 O O . GLY A 1 81 ? 22.268 -4.391 -10.199 1.00 68.50 81 GLY A O 1
ATOM 617 N N . THR A 1 82 ? 20.228 -3.510 -10.499 1.00 73.38 82 THR A N 1
ATOM 618 C CA . THR A 1 82 ? 20.390 -2.434 -9.495 1.00 73.38 82 THR A CA 1
ATOM 619 C C . THR A 1 82 ? 19.562 -2.647 -8.227 1.00 73.38 82 THR A C 1
ATOM 621 O O . THR A 1 82 ? 19.709 -1.889 -7.270 1.00 73.38 82 THR A O 1
ATOM 624 N N . GLY A 1 83 ? 18.690 -3.658 -8.226 1.00 73.69 83 GLY A N 1
ATOM 625 C CA . GLY A 1 83 ? 17.860 -4.045 -7.091 1.00 73.69 83 GLY A CA 1
ATOM 626 C C . GLY A 1 83 ? 18.433 -5.211 -6.282 1.00 73.69 83 GLY A C 1
ATOM 627 O O . GLY A 1 83 ? 19.539 -5.698 -6.510 1.00 73.69 83 GLY A O 1
ATOM 628 N N . GLU A 1 84 ? 17.650 -5.681 -5.315 1.00 77.50 84 GLU A N 1
ATOM 629 C CA . GLU A 1 84 ? 17.925 -6.914 -4.594 1.00 77.50 84 GLU A CA 1
ATOM 630 C C . GLU A 1 84 ? 17.708 -8.128 -5.495 1.00 77.50 84 GLU A C 1
ATOM 632 O O . GLU A 1 84 ? 16.654 -8.306 -6.106 1.00 77.50 84 GLU A O 1
ATOM 637 N N . VAL A 1 85 ? 18.686 -9.028 -5.477 1.00 78.31 85 VAL A N 1
ATOM 638 C CA . VAL A 1 85 ? 18.630 -10.298 -6.193 1.00 78.31 85 VAL A CA 1
ATOM 639 C C . VAL A 1 85 ? 18.007 -11.364 -5.290 1.00 78.31 85 VAL A C 1
ATOM 641 O O . VAL A 1 85 ? 18.356 -11.516 -4.115 1.00 78.31 85 VAL A O 1
ATOM 644 N N . ALA A 1 86 ? 17.039 -12.106 -5.822 1.00 74.12 86 ALA A N 1
ATOM 645 C CA . ALA A 1 86 ? 16.454 -13.257 -5.154 1.00 74.12 86 ALA A CA 1
ATOM 646 C C . ALA A 1 86 ? 17.475 -14.403 -5.043 1.00 74.12 86 ALA A C 1
ATOM 648 O O . ALA A 1 86 ? 18.471 -14.463 -5.756 1.00 74.12 86 ALA A O 1
ATOM 649 N N . ARG A 1 87 ? 17.202 -15.398 -4.189 1.00 75.25 87 ARG A N 1
ATOM 650 C CA . ARG A 1 87 ? 18.070 -16.591 -4.062 1.00 75.25 87 ARG A CA 1
ATOM 651 C C . ARG A 1 87 ? 18.232 -17.380 -5.368 1.00 75.25 87 ARG A C 1
ATOM 653 O O . ARG A 1 87 ? 19.152 -18.178 -5.478 1.00 75.25 87 ARG A O 1
ATOM 660 N N . SER A 1 88 ? 17.334 -17.166 -6.327 1.00 75.19 88 SER A N 1
ATOM 661 C CA . SER A 1 88 ? 17.388 -17.726 -7.677 1.00 75.19 88 SER A CA 1
ATOM 662 C C . SER A 1 88 ? 18.417 -17.050 -8.590 1.00 75.19 88 SER A C 1
ATOM 664 O O . SER A 1 88 ? 18.647 -17.550 -9.684 1.00 75.19 88 SER A O 1
ATOM 666 N N . GLY A 1 89 ? 19.024 -15.933 -8.174 1.00 77.31 89 GLY A N 1
ATOM 667 C CA . GLY A 1 89 ? 19.972 -15.167 -8.988 1.00 77.31 89 GLY A CA 1
ATOM 668 C C . GLY A 1 89 ? 19.326 -14.134 -9.920 1.00 77.31 89 GLY A C 1
ATOM 669 O O . GLY A 1 89 ? 20.047 -13.423 -10.609 1.00 77.31 89 GLY A O 1
ATOM 670 N N . TYR A 1 90 ? 17.994 -14.021 -9.919 1.00 76.69 90 TYR A N 1
ATOM 671 C CA . TYR A 1 90 ? 17.247 -13.010 -10.674 1.00 76.69 90 TYR A CA 1
ATOM 672 C C . TYR A 1 90 ? 16.832 -11.840 -9.782 1.00 76.69 90 TYR A C 1
ATOM 674 O O . TYR A 1 90 ? 16.622 -12.027 -8.580 1.00 76.69 90 TYR A O 1
ATOM 682 N N . ASP A 1 91 ? 16.669 -10.655 -10.368 1.00 77.81 91 ASP A N 1
ATOM 683 C CA . ASP A 1 91 ? 16.155 -9.481 -9.660 1.00 77.81 91 ASP A CA 1
ATOM 684 C C . ASP A 1 91 ? 14.776 -9.762 -9.049 1.00 77.81 91 ASP A C 1
ATOM 686 O O . ASP A 1 91 ? 13.942 -10.475 -9.619 1.00 77.81 91 ASP A O 1
ATOM 690 N N . LYS A 1 92 ? 14.526 -9.204 -7.863 1.00 78.69 92 LYS A N 1
ATOM 691 C CA . LYS A 1 92 ? 13.191 -9.233 -7.270 1.00 78.69 92 LYS A CA 1
ATOM 692 C C . LYS A 1 92 ? 12.243 -8.364 -8.092 1.00 78.69 92 LYS A C 1
ATOM 694 O O . LYS A 1 92 ? 12.512 -7.192 -8.336 1.00 78.69 92 LYS A O 1
ATOM 699 N N . ASN A 1 93 ? 11.100 -8.942 -8.448 1.00 83.19 93 ASN A N 1
ATOM 700 C CA . ASN A 1 93 ? 10.009 -8.235 -9.106 1.00 83.19 93 ASN A CA 1
ATOM 701 C C . ASN A 1 93 ? 9.068 -7.590 -8.086 1.00 83.19 93 ASN A C 1
ATOM 703 O O . ASN A 1 93 ? 9.001 -8.008 -6.929 1.00 83.19 93 ASN A O 1
ATOM 707 N N . TYR A 1 94 ? 8.307 -6.600 -8.551 1.00 87.56 94 TYR A N 1
ATOM 708 C CA . TYR A 1 94 ? 7.255 -5.969 -7.764 1.00 87.56 94 TYR A CA 1
ATOM 709 C C . TYR A 1 94 ? 6.137 -6.964 -7.435 1.00 87.56 94 TYR A C 1
ATOM 711 O O . TYR A 1 94 ? 5.606 -7.638 -8.320 1.00 87.56 94 TYR A O 1
ATOM 719 N N . ASP A 1 95 ? 5.772 -7.046 -6.157 1.00 91.25 95 ASP A N 1
ATOM 720 C CA . ASP A 1 95 ? 4.748 -7.962 -5.661 1.00 91.25 95 ASP A CA 1
ATOM 721 C C . ASP A 1 95 ? 3.343 -7.375 -5.847 1.00 91.25 95 ASP A C 1
ATOM 723 O O . ASP A 1 95 ? 2.696 -6.890 -4.917 1.00 91.25 95 ASP A O 1
ATOM 727 N N . TYR A 1 96 ? 2.849 -7.445 -7.084 1.00 93.81 96 TYR A N 1
ATOM 728 C CA . TYR A 1 96 ? 1.495 -7.003 -7.414 1.00 93.81 96 TYR A CA 1
ATOM 729 C C . TYR A 1 96 ? 0.410 -7.767 -6.650 1.00 93.81 96 TYR A C 1
ATOM 731 O O . TYR A 1 96 ? -0.657 -7.215 -6.386 1.00 93.81 96 TYR A O 1
ATOM 739 N N . LYS A 1 97 ? 0.667 -9.019 -6.258 1.00 93.50 97 LYS A N 1
ATOM 740 C CA . LYS A 1 97 ? -0.299 -9.820 -5.503 1.00 93.50 97 LYS A CA 1
ATOM 741 C C . LYS A 1 97 ? -0.492 -9.249 -4.101 1.00 93.50 97 LYS A C 1
ATOM 743 O O . LYS A 1 97 ? -1.633 -9.091 -3.667 1.00 93.50 97 LYS A O 1
ATOM 748 N N . ALA A 1 98 ? 0.599 -8.906 -3.417 1.00 93.81 98 ALA A N 1
ATOM 749 C CA . ALA A 1 98 ? 0.532 -8.219 -2.132 1.00 93.81 98 ALA A CA 1
ATOM 750 C C . ALA A 1 98 ? -0.184 -6.866 -2.254 1.00 93.81 98 ALA A C 1
ATOM 752 O O . ALA A 1 98 ? -1.030 -6.558 -1.418 1.00 93.81 98 ALA A O 1
ATOM 753 N N . THR A 1 99 ? 0.081 -6.098 -3.317 1.00 96.56 99 THR A N 1
ATOM 754 C CA . THR A 1 99 ? -0.593 -4.814 -3.572 1.00 96.56 99 THR A CA 1
ATOM 755 C C . THR A 1 99 ? -2.101 -4.965 -3.758 1.00 96.56 99 THR A C 1
ATOM 757 O O . THR A 1 99 ? -2.859 -4.251 -3.102 1.00 96.56 99 THR A O 1
ATOM 760 N N . ILE A 1 100 ? -2.554 -5.921 -4.576 1.00 97.31 100 ILE A N 1
ATOM 761 C CA . ILE A 1 100 ? -3.987 -6.187 -4.783 1.00 97.31 100 ILE A CA 1
ATOM 762 C C . ILE A 1 100 ? -4.665 -6.530 -3.453 1.00 97.31 100 ILE A C 1
ATOM 764 O O . ILE A 1 100 ? -5.699 -5.953 -3.120 1.00 97.31 100 ILE A O 1
ATOM 768 N N . TYR A 1 101 ? -4.076 -7.430 -2.659 1.00 97.31 101 TYR A N 1
ATOM 769 C CA . TYR A 1 101 ? -4.660 -7.808 -1.373 1.00 97.31 101 TYR A CA 1
ATOM 770 C C . TYR A 1 101 ? -4.627 -6.688 -0.338 1.00 97.31 101 TYR A C 1
ATOM 772 O O . TYR A 1 101 ? -5.586 -6.545 0.420 1.00 97.31 101 TYR A O 1
ATOM 780 N N . ALA A 1 102 ? -3.557 -5.893 -0.296 1.00 97.50 102 ALA A N 1
ATOM 781 C CA . ALA A 1 102 ? -3.481 -4.737 0.584 1.00 97.50 102 ALA A CA 1
ATOM 782 C C . ALA A 1 102 ? -4.598 -3.739 0.262 1.00 97.50 102 ALA A C 1
ATOM 784 O O . ALA A 1 102 ? -5.314 -3.319 1.168 1.00 97.50 102 ALA A O 1
ATOM 785 N N . PHE A 1 103 ? -4.784 -3.393 -1.015 1.00 98.38 103 PHE A N 1
ATOM 786 C CA . PHE A 1 103 ? -5.830 -2.463 -1.431 1.00 98.38 103 PHE A CA 1
ATOM 787 C C . PHE A 1 103 ? -7.237 -3.012 -1.199 1.00 98.38 103 PHE A C 1
ATOM 789 O O . PHE A 1 103 ? -8.064 -2.299 -0.637 1.00 98.38 103 PHE A O 1
ATOM 796 N N . GLU A 1 104 ? -7.508 -4.277 -1.524 1.00 98.19 104 GLU A N 1
ATOM 797 C CA . GLU A 1 104 ? -8.841 -4.849 -1.312 1.00 98.19 104 GLU A CA 1
ATOM 798 C C . GLU A 1 104 ? -9.189 -4.941 0.181 1.00 98.19 104 GLU A C 1
ATOM 800 O O . GLU A 1 104 ? -10.243 -4.463 0.599 1.00 98.19 104 GLU A O 1
ATOM 805 N N . LEU A 1 105 ? -8.290 -5.463 1.025 1.00 97.44 105 LEU A N 1
ATOM 806 C CA . LEU A 1 105 ? -8.533 -5.506 2.472 1.00 97.44 105 LEU A CA 1
ATOM 807 C C . LEU A 1 105 ? -8.618 -4.101 3.077 1.00 97.44 105 LEU A C 1
ATOM 809 O O . LEU A 1 105 ? -9.478 -3.844 3.919 1.00 97.44 105 LEU A O 1
ATOM 813 N N . GLY A 1 106 ? -7.756 -3.182 2.636 1.00 97.94 106 GLY A N 1
ATOM 814 C CA . GLY A 1 106 ? -7.798 -1.778 3.031 1.00 97.94 106 GLY A CA 1
ATOM 815 C C . GLY A 1 106 ? -9.128 -1.115 2.670 1.00 97.94 106 GLY A C 1
ATOM 816 O O . GLY A 1 106 ? -9.670 -0.372 3.484 1.00 97.94 106 GLY A O 1
ATOM 817 N N . SER A 1 107 ? -9.697 -1.432 1.503 1.00 98.31 107 SER A N 1
ATOM 818 C CA . SER A 1 107 ? -10.995 -0.909 1.065 1.00 98.31 107 SER A CA 1
ATOM 819 C C . SER A 1 107 ? -12.125 -1.297 2.016 1.00 98.31 107 SER A C 1
ATOM 821 O O . SER A 1 107 ? -12.943 -0.451 2.368 1.00 98.31 107 SER A O 1
ATOM 823 N N . VAL A 1 108 ? -12.123 -2.540 2.504 1.00 97.94 108 VAL A N 1
ATOM 824 C CA . VAL A 1 108 ? -13.132 -3.049 3.438 1.00 97.94 108 VAL A CA 1
ATOM 825 C C . VAL A 1 108 ? -12.928 -2.450 4.827 1.00 97.94 108 VAL A C 1
ATOM 827 O O . VAL A 1 108 ? -13.871 -1.938 5.428 1.00 97.94 108 VAL A O 1
ATOM 830 N N . LEU A 1 109 ? -11.693 -2.480 5.335 1.00 97.06 109 LEU A N 1
ATOM 831 C CA . LEU A 1 109 ? -11.369 -2.036 6.694 1.00 97.06 109 LEU A CA 1
ATOM 832 C C . LEU A 1 109 ? -11.516 -0.521 6.876 1.00 97.06 109 LEU A C 1
ATOM 834 O O . LEU A 1 109 ? -11.869 -0.069 7.963 1.00 97.06 109 LEU A O 1
ATOM 838 N N . LEU A 1 110 ? -11.255 0.257 5.824 1.00 97.06 110 LEU A N 1
ATOM 839 C CA . LEU A 1 110 ? -11.305 1.721 5.843 1.00 97.06 110 LEU A CA 1
ATOM 840 C C . LEU A 1 110 ? -12.505 2.298 5.078 1.00 97.06 110 LEU A C 1
ATOM 842 O O . LEU A 1 110 ? -12.610 3.516 4.967 1.00 97.06 110 LEU A O 1
ATOM 846 N N . GLN A 1 111 ? -13.391 1.446 4.548 1.00 97.69 111 GLN A N 1
ATOM 847 C CA . GLN A 1 111 ? -14.558 1.832 3.737 1.00 97.69 111 GLN A CA 1
ATOM 848 C C . GLN A 1 111 ? -14.187 2.758 2.563 1.00 97.69 111 GLN A C 1
ATOM 850 O O . GLN A 1 111 ? -14.812 3.792 2.333 1.00 97.69 111 GLN A O 1
ATOM 855 N N . SER A 1 112 ? -13.130 2.402 1.830 1.00 97.94 112 SER A N 1
ATOM 856 C CA . SER A 1 112 ? -12.558 3.233 0.768 1.00 97.94 112 SER A CA 1
ATOM 857 C C . SER A 1 112 ? -12.818 2.652 -0.620 1.00 97.94 112 SER A C 1
ATOM 859 O O . SER A 1 112 ? -12.145 1.716 -1.050 1.00 97.94 112 SER A O 1
ATOM 861 N N . GLU A 1 113 ? -13.740 3.265 -1.362 1.00 98.12 113 GLU A N 1
ATOM 862 C CA . GLU A 1 113 ? -14.006 2.913 -2.764 1.00 98.12 113 GLU A CA 1
ATOM 863 C C . GLU A 1 113 ? -12.779 3.142 -3.661 1.00 98.12 113 GLU A C 1
ATOM 865 O O . GLU A 1 113 ? -12.513 2.352 -4.563 1.00 98.12 113 GLU A O 1
ATOM 870 N N . THR A 1 114 ? -11.974 4.172 -3.375 1.00 98.12 114 THR A N 1
ATOM 871 C CA . THR A 1 114 ? -10.711 4.429 -4.083 1.00 98.12 114 THR A CA 1
ATOM 872 C C . THR A 1 114 ? -9.783 3.220 -4.029 1.00 98.12 114 THR A C 1
ATOM 874 O O . THR A 1 114 ? -9.259 2.815 -5.062 1.00 98.12 114 THR A O 1
ATOM 877 N N . LEU A 1 115 ? -9.608 2.613 -2.849 1.00 98.25 115 LEU A N 1
ATOM 878 C CA . LEU A 1 115 ? -8.757 1.430 -2.706 1.00 98.25 115 LEU A CA 1
ATOM 879 C C . LEU A 1 115 ? -9.337 0.218 -3.439 1.00 98.25 115 LEU A C 1
ATOM 881 O O . LEU A 1 115 ? -8.586 -0.513 -4.077 1.00 98.25 115 LEU A O 1
ATOM 885 N N . HIS A 1 116 ? -10.659 0.032 -3.413 1.00 98.12 116 HIS A N 1
ATOM 886 C CA . HIS A 1 116 ? -11.306 -1.046 -4.165 1.00 98.12 116 HIS A CA 1
ATOM 887 C C . HIS A 1 116 ? -11.094 -0.891 -5.681 1.00 98.12 116 HIS A C 1
ATOM 889 O O . HIS A 1 116 ? -10.711 -1.836 -6.374 1.00 98.12 116 HIS A O 1
ATOM 895 N N . ASN A 1 117 ? -11.296 0.321 -6.204 1.00 98.06 117 ASN A N 1
ATOM 896 C CA . ASN A 1 117 ? -11.098 0.620 -7.620 1.00 98.06 117 ASN A CA 1
ATOM 897 C C . ASN A 1 117 ? -9.637 0.419 -8.035 1.00 98.06 117 ASN A C 1
ATOM 899 O O . ASN A 1 117 ? -9.377 -0.186 -9.077 1.00 98.06 117 ASN A O 1
ATOM 903 N N . GLU A 1 118 ? -8.693 0.846 -7.195 1.00 98.19 118 GLU A N 1
ATOM 904 C CA . GLU A 1 118 ? -7.271 0.641 -7.449 1.00 98.19 118 GLU A CA 1
ATOM 905 C C . GLU A 1 118 ? -6.905 -0.850 -7.459 1.00 98.19 118 GLU A C 1
ATOM 907 O O . GLU A 1 118 ? -6.229 -1.310 -8.378 1.00 98.19 118 GLU A O 1
ATOM 912 N N . ALA A 1 119 ? -7.407 -1.651 -6.510 1.00 97.62 119 ALA A N 1
ATOM 913 C CA . ALA A 1 119 ? -7.167 -3.098 -6.482 1.00 97.62 119 ALA A CA 1
ATOM 914 C C . ALA A 1 119 ? -7.574 -3.773 -7.803 1.00 97.62 119 ALA A C 1
ATOM 916 O O . ALA A 1 119 ? -6.847 -4.616 -8.337 1.00 97.62 119 ALA A O 1
ATOM 917 N N . ARG A 1 120 ? -8.717 -3.367 -8.367 1.00 97.38 120 ARG A N 1
ATOM 918 C CA . ARG A 1 120 ? -9.220 -3.873 -9.653 1.00 97.38 120 ARG A CA 1
ATOM 919 C C . ARG A 1 120 ? -8.387 -3.408 -10.839 1.00 97.38 120 ARG A C 1
ATOM 921 O O . ARG A 1 120 ? -8.189 -4.188 -11.774 1.00 97.38 120 ARG A O 1
ATOM 928 N N . LEU A 1 121 ? -7.913 -2.165 -10.815 1.00 97.38 121 LEU A N 1
ATOM 929 C CA . LEU A 1 121 ? -7.042 -1.625 -11.853 1.00 97.38 121 LEU A CA 1
ATOM 930 C C . LEU A 1 121 ? -5.720 -2.404 -11.900 1.00 97.38 121 LEU A C 1
ATOM 932 O O . LEU A 1 121 ? -5.338 -2.902 -12.958 1.00 97.38 121 LEU A O 1
ATOM 936 N N . VAL A 1 122 ? -5.096 -2.625 -10.739 1.00 96.56 122 VAL A N 1
ATOM 937 C CA . VAL A 1 122 ? -3.872 -3.429 -10.612 1.00 96.56 122 VAL A CA 1
ATOM 938 C C . VAL A 1 122 ? -4.097 -4.878 -11.048 1.00 96.56 122 VAL A C 1
ATOM 940 O O . VAL A 1 122 ? -3.294 -5.432 -11.797 1.00 96.56 122 VAL A O 1
ATOM 943 N N . ALA A 1 123 ? -5.202 -5.503 -10.631 1.00 95.88 123 ALA A N 1
ATOM 944 C CA . ALA A 1 123 ? -5.533 -6.863 -11.056 1.00 95.88 123 ALA A CA 1
ATOM 945 C C . ALA A 1 123 ? -5.712 -6.967 -12.580 1.00 95.88 123 ALA A C 1
ATOM 947 O O . ALA A 1 123 ? -5.258 -7.936 -13.190 1.00 95.88 123 ALA A O 1
ATOM 948 N N . SER A 1 124 ? -6.327 -5.953 -13.197 1.00 95.38 124 SER A N 1
ATOM 949 C CA . SER A 1 124 ? -6.483 -5.881 -14.651 1.00 95.38 124 SER A CA 1
ATOM 950 C C . SER A 1 124 ? -5.123 -5.770 -15.341 1.00 95.38 124 SER A C 1
ATOM 952 O O . SER A 1 124 ? -4.858 -6.546 -16.254 1.00 95.38 124 SER A O 1
ATOM 954 N N . TYR A 1 125 ? -4.240 -4.882 -14.867 1.00 93.94 125 TYR A N 1
ATOM 955 C CA . TYR A 1 125 ? -2.872 -4.722 -15.378 1.00 93.94 125 TYR A CA 1
ATOM 956 C C . TYR A 1 125 ? -2.092 -6.040 -15.393 1.00 93.94 125 TYR A C 1
ATOM 958 O O . TYR A 1 125 ? -1.538 -6.419 -16.419 1.00 93.94 125 TYR A O 1
ATOM 966 N N . VAL A 1 126 ? -2.097 -6.787 -14.284 1.00 91.38 126 VAL A N 1
ATOM 967 C CA . VAL A 1 126 ? -1.382 -8.073 -14.204 1.00 91.38 126 VAL A CA 1
ATOM 968 C C . VAL A 1 126 ? -1.989 -9.114 -15.150 1.00 91.38 126 VAL A C 1
ATOM 970 O O . VAL A 1 126 ? -1.255 -9.892 -15.755 1.00 91.38 126 VAL A O 1
ATOM 973 N N . GLY A 1 127 ? -3.313 -9.104 -15.331 1.00 83.06 127 GLY A N 1
ATOM 974 C CA . GLY A 1 127 ? -4.002 -9.956 -16.302 1.00 83.06 127 GLY A CA 1
ATOM 975 C C . GLY A 1 127 ? -3.646 -9.668 -17.768 1.00 83.06 127 GLY A C 1
ATOM 976 O O . GLY A 1 127 ? -3.767 -10.571 -18.588 1.00 83.06 127 GLY A O 1
ATOM 977 N N . TYR A 1 128 ? -3.171 -8.460 -18.098 1.00 58.28 128 TYR A N 1
ATOM 978 C CA . TYR A 1 128 ? -2.667 -8.106 -19.436 1.00 58.28 128 TYR A CA 1
ATOM 979 C C . TYR A 1 128 ? -1.235 -8.597 -19.717 1.00 58.28 128 TYR A C 1
ATOM 981 O O . TYR A 1 128 ? -0.784 -8.517 -20.857 1.00 58.28 128 TYR A O 1
ATOM 989 N N . ILE A 1 129 ? -0.502 -9.070 -18.703 1.00 56.22 129 ILE A N 1
ATOM 990 C CA . ILE A 1 129 ? 0.919 -9.467 -18.815 1.00 56.22 129 ILE A CA 1
ATOM 991 C C . ILE A 1 129 ? 1.076 -10.988 -19.050 1.00 56.22 129 ILE A C 1
ATOM 993 O O . ILE A 1 129 ? 2.193 -11.505 -19.103 1.00 56.22 129 ILE A O 1
ATOM 997 N N . HIS A 1 130 ? -0.029 -11.715 -19.229 1.00 41.28 130 HIS A N 1
ATOM 998 C CA . HIS A 1 130 ? -0.064 -13.152 -19.527 1.00 41.28 130 HIS A CA 1
ATOM 999 C C . HIS A 1 130 ? -0.542 -13.432 -20.952 1.00 41.28 130 HIS A C 1
ATOM 1001 O O . HIS A 1 130 ? -0.093 -14.464 -21.501 1.00 41.28 130 HIS A O 1
#